Protein AF-A0A392NX95-F1 (afdb_monomer)

Solvent-accessible surface area (backbone atoms only — not comparable to full-atom values): 4881 Å² total; per-residue (Å²): 120,77,71,62,58,60,62,56,56,53,57,54,55,54,52,54,52,51,55,53,50,51,50,52,49,47,59,74,55,60,58,52,65,62,55,51,51,35,52,52,50,49,50,61,58,23,70,76,43,95,54,42,65,61,40,45,57,56,55,65,66,45,75,83,83,53,71,86,43,72,64,59,57,52,50,44,53,50,58,60,72,74,107

Foldseek 3Di:
DVVVVVVVVVVVVVVVVVVVVVVVVCVVVVCPVLNVLQVVVLQVVLVVPPDSPVSCVQSVVQDSPDSPDVVSSVVSVVVVVVD

Organism: NCBI:txid97028

pLDDT: mean 71.41, std 10.93, range [49.25, 89.44]

Radius of gyration: 22.89 Å; Cα contacts (8 Å, |Δi|>4): 31; chains: 1; bounding box: 51×20×66 Å

InterPro domains:
  IPR035513 Invertase/pectin methylesterase inhibitor domain superfamily [G3DSA:1.20.140.40] (36-83)
  IPR035513 Invertase/pectin methylesterase inhibitor domain superfamily [SSF101148] (40-81)

Mean predicted aligned error: 14.62 Å

Sequence (83 aa):
MSGKVIVSGVSIILVVGVAIGVVCVVNKTGNDPALAAHQKNVQSICSATEDQKLCQDTLGAAKPTNSSDPTAYLAAAVEASAK

Structure (mmCIF, N/CA/C/O backbone):
data_AF-A0A392NX95-F1
#
_entry.id   AF-A0A392NX95-F1
#
loop_
_atom_site.group_PDB
_atom_site.id
_atom_site.type_symbol
_atom_site.label_atom_id
_atom_site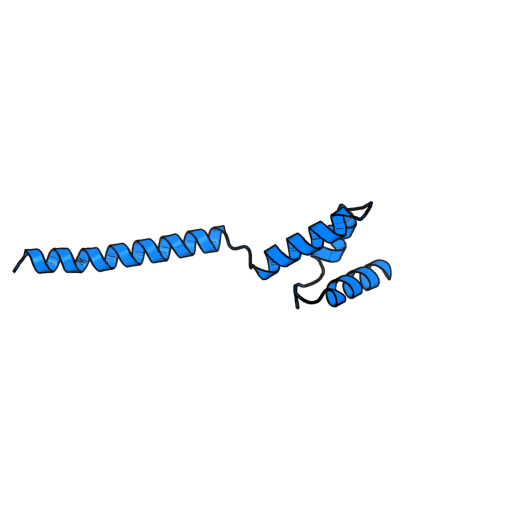.label_alt_id
_atom_site.label_comp_id
_atom_site.label_asym_id
_atom_site.label_entity_id
_atom_site.label_seq_id
_atom_site.pdbx_PDB_ins_code
_atom_site.Cartn_x
_atom_site.Cartn_y
_atom_site.Cartn_z
_atom_site.occupancy
_atom_site.B_iso_or_equiv
_atom_site.auth_seq_id
_atom_site.auth_comp_id
_atom_site.auth_asym_id
_atom_site.auth_atom_id
_atom_site.pdbx_PDB_model_num
ATOM 1 N N . MET A 1 1 ? 31.306 2.728 -43.402 1.00 54.91 1 MET A N 1
ATOM 2 C CA . MET A 1 1 ? 30.810 1.901 -42.270 1.00 54.91 1 MET A CA 1
ATOM 3 C C . MET A 1 1 ? 30.643 2.688 -40.960 1.00 54.91 1 MET A C 1
ATOM 5 O O . MET A 1 1 ? 29.930 2.219 -40.085 1.00 54.91 1 MET A O 1
ATOM 9 N N . SER A 1 2 ? 31.193 3.903 -40.839 1.00 49.88 2 SER A N 1
ATOM 10 C CA . SER A 1 2 ? 31.227 4.700 -39.598 1.00 49.88 2 SER A CA 1
ATOM 11 C C . SER A 1 2 ? 29.872 5.215 -39.078 1.00 49.88 2 SER A C 1
ATOM 13 O O . SER A 1 2 ? 29.741 5.471 -37.889 1.00 49.88 2 SER A O 1
ATOM 15 N N . GLY A 1 3 ? 28.834 5.302 -39.921 1.00 54.47 3 GLY A N 1
ATOM 16 C CA . GLY A 1 3 ? 27.477 5.677 -39.483 1.00 54.47 3 GLY A CA 1
ATOM 17 C C . GLY A 1 3 ? 26.709 4.562 -38.757 1.00 54.47 3 GLY A C 1
ATOM 18 O O . GLY A 1 3 ? 25.799 4.841 -37.984 1.00 54.47 3 GLY A O 1
ATOM 19 N N . LYS A 1 4 ? 27.097 3.291 -38.956 1.00 54.94 4 LYS A N 1
ATOM 20 C CA . LYS A 1 4 ? 26.457 2.130 -38.306 1.00 54.94 4 LYS A CA 1
ATOM 21 C C . LYS A 1 4 ? 26.851 1.977 -36.831 1.00 54.94 4 LYS A C 1
ATOM 23 O O . LYS A 1 4 ? 26.111 1.368 -36.071 1.00 54.94 4 LYS A O 1
ATOM 28 N N . VAL A 1 5 ? 27.994 2.525 -36.419 1.00 58.00 5 VAL A N 1
ATOM 29 C CA . VAL A 1 5 ? 28.491 2.389 -35.037 1.00 58.00 5 VAL A CA 1
ATOM 30 C C . VAL A 1 5 ? 27.803 3.395 -34.109 1.00 58.00 5 VAL A C 1
ATOM 32 O O . VAL A 1 5 ? 27.417 3.056 -32.995 1.00 58.00 5 VAL A O 1
ATOM 35 N N . ILE A 1 6 ? 27.549 4.607 -34.605 1.00 59.00 6 ILE A N 1
ATOM 36 C CA . ILE A 1 6 ? 26.903 5.683 -33.840 1.00 59.00 6 ILE A CA 1
ATOM 37 C C . ILE A 1 6 ? 25.418 5.362 -33.591 1.00 59.00 6 ILE A C 1
ATOM 39 O O . ILE A 1 6 ? 24.914 5.573 -32.489 1.00 59.00 6 ILE A O 1
ATOM 43 N N . VAL A 1 7 ? 24.731 4.763 -34.574 1.00 59.62 7 VAL A N 1
ATOM 44 C CA . VAL A 1 7 ? 23.315 4.374 -34.433 1.00 59.62 7 VAL A CA 1
ATOM 45 C C . VAL A 1 7 ? 23.108 3.197 -33.467 1.00 59.62 7 VAL A C 1
ATOM 47 O O . VAL A 1 7 ? 22.028 3.037 -32.908 1.00 59.62 7 VAL A O 1
ATOM 50 N N . SER A 1 8 ? 24.144 2.388 -33.226 1.00 61.22 8 SER A N 1
ATOM 51 C CA . SER A 1 8 ? 24.052 1.255 -32.300 1.00 61.22 8 SER A CA 1
ATOM 52 C C . SER A 1 8 ? 24.184 1.684 -30.834 1.00 61.22 8 SER A C 1
ATOM 54 O O . SER A 1 8 ? 23.539 1.094 -29.972 1.00 61.22 8 SER A O 1
ATOM 56 N N . GLY A 1 9 ? 24.991 2.710 -30.534 1.00 66.44 9 GLY A N 1
ATOM 57 C CA . GLY A 1 9 ? 25.200 3.189 -29.160 1.00 66.44 9 GLY A CA 1
ATOM 58 C C . GLY A 1 9 ? 24.019 3.989 -28.600 1.00 66.44 9 GLY A C 1
ATOM 59 O O . GLY A 1 9 ? 23.679 3.858 -2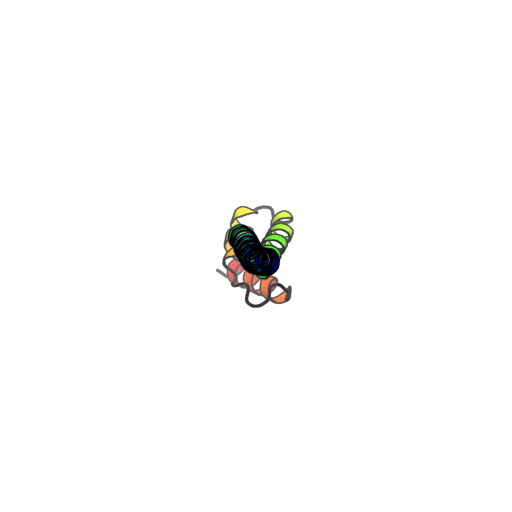7.424 1.00 66.44 9 GLY A O 1
ATOM 60 N N . VAL A 1 10 ? 23.340 4.766 -29.451 1.00 77.12 10 VAL A N 1
ATOM 61 C CA . VAL A 1 10 ? 22.182 5.587 -29.045 1.00 77.12 10 VAL A CA 1
ATOM 62 C C . VAL A 1 10 ? 20.989 4.740 -28.586 1.00 77.12 10 VAL A C 1
ATOM 64 O O . VAL A 1 10 ? 20.265 5.137 -27.675 1.00 77.12 10 VAL A O 1
ATOM 67 N N . SER A 1 11 ? 20.821 3.538 -29.149 1.00 73.19 11 SER A N 1
ATOM 68 C CA . SER A 1 11 ? 19.716 2.647 -28.787 1.00 73.19 11 SER A CA 1
ATOM 69 C C . SER A 1 11 ? 19.806 2.159 -27.339 1.00 73.19 11 SER A C 1
ATOM 71 O O . SER A 1 11 ? 18.778 1.962 -26.701 1.00 73.19 11 SER A O 1
ATOM 73 N N . ILE A 1 12 ? 21.018 1.990 -26.802 1.00 80.94 12 ILE A N 1
ATOM 74 C CA . ILE A 1 12 ? 21.223 1.516 -25.425 1.00 80.94 12 ILE A CA 1
ATOM 75 C C . ILE A 1 12 ? 20.907 2.639 -24.433 1.00 80.94 12 ILE A C 1
ATOM 77 O O . ILE A 1 12 ? 20.185 2.428 -23.462 1.00 80.94 12 ILE A O 1
ATOM 81 N N . ILE A 1 13 ? 21.391 3.852 -24.709 1.00 83.62 13 ILE A N 1
ATOM 82 C CA . ILE A 1 13 ? 21.179 5.027 -23.850 1.00 83.62 13 ILE A CA 1
ATOM 83 C C . ILE A 1 13 ? 19.687 5.371 -23.739 1.00 83.62 13 ILE A C 1
ATOM 85 O O . ILE A 1 13 ? 19.207 5.662 -22.643 1.00 83.62 13 ILE A O 1
ATOM 89 N N . LEU A 1 14 ? 18.939 5.274 -24.843 1.00 84.56 14 LEU A N 1
ATOM 90 C CA . LEU A 1 14 ? 17.490 5.497 -24.840 1.00 84.56 14 LEU A CA 1
ATOM 91 C C . LEU A 1 14 ? 16.745 4.496 -23.947 1.00 84.56 14 LEU A C 1
ATOM 93 O O . LEU A 1 14 ? 15.890 4.898 -23.160 1.00 84.56 14 LEU A O 1
ATOM 97 N N . VAL A 1 15 ? 17.088 3.207 -24.020 1.00 88.81 15 VAL A N 1
ATOM 98 C CA . VAL A 1 15 ? 16.434 2.163 -23.214 1.00 88.81 15 VAL A CA 1
ATOM 99 C C . VAL A 1 15 ? 16.716 2.352 -21.721 1.00 88.81 15 VAL A C 1
ATOM 101 O O . VAL A 1 15 ? 15.795 2.271 -20.907 1.00 88.81 15 VAL A O 1
ATOM 104 N N . VAL A 1 16 ? 17.962 2.667 -21.355 1.00 88.94 16 VAL A N 1
ATOM 105 C CA . VAL A 1 16 ? 18.347 2.911 -19.954 1.00 88.94 16 VAL A CA 1
ATOM 106 C C . VAL A 1 16 ? 17.630 4.145 -19.394 1.00 88.94 16 VAL A C 1
ATOM 108 O O . VAL A 1 16 ? 17.130 4.103 -18.270 1.00 88.94 16 VAL A O 1
ATOM 111 N N . GLY A 1 17 ? 17.501 5.216 -20.186 1.00 87.12 17 GLY A N 1
ATOM 112 C CA . GLY A 1 17 ? 16.759 6.417 -19.792 1.00 87.12 17 GLY A CA 1
ATOM 113 C C . GLY A 1 17 ? 15.277 6.149 -19.508 1.00 87.12 17 GLY A C 1
ATOM 114 O O . GLY A 1 17 ? 14.752 6.613 -18.494 1.00 87.12 17 GLY A O 1
ATOM 115 N N . VAL A 1 18 ? 14.609 5.354 -20.353 1.00 89.44 18 VAL A N 1
ATOM 116 C CA . VAL A 1 18 ? 13.198 4.975 -20.150 1.00 89.44 18 VAL A CA 1
ATOM 117 C C . VAL A 1 18 ? 13.034 4.094 -18.910 1.00 89.44 18 VAL A C 1
ATOM 119 O O . VAL A 1 18 ? 12.144 4.354 -18.102 1.00 89.44 18 VAL A O 1
ATOM 122 N N . ALA A 1 19 ? 13.903 3.098 -18.711 1.00 88.12 19 ALA A N 1
ATOM 123 C CA . ALA A 1 19 ? 13.832 2.209 -17.550 1.00 88.12 19 ALA A CA 1
ATOM 124 C C . ALA A 1 19 ? 13.975 2.977 -16.224 1.00 88.12 19 ALA A C 1
ATOM 126 O O . ALA A 1 19 ? 13.160 2.803 -15.317 1.00 88.12 19 ALA A O 1
ATOM 127 N N . ILE A 1 20 ? 14.959 3.878 -16.129 1.00 87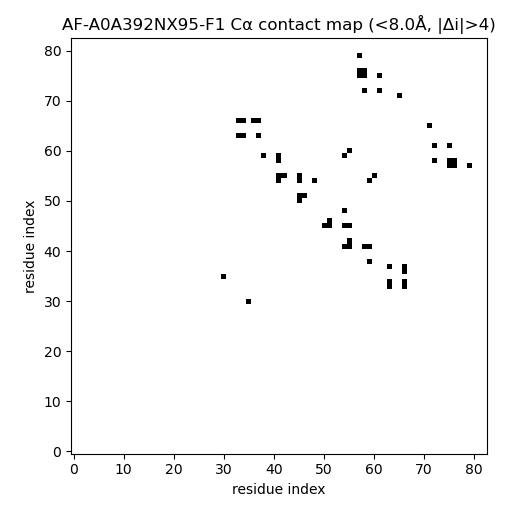.62 20 ILE A N 1
ATOM 128 C CA . ILE A 1 20 ? 15.166 4.710 -14.934 1.00 87.62 20 ILE A CA 1
ATOM 129 C C . ILE A 1 20 ? 13.980 5.660 -14.728 1.00 87.62 20 ILE A C 1
ATOM 131 O O . ILE A 1 20 ? 13.504 5.805 -13.602 1.00 87.62 20 ILE A O 1
ATOM 135 N N . GLY A 1 21 ? 13.466 6.275 -15.799 1.00 85.94 21 GLY A N 1
ATOM 136 C CA . GLY A 1 21 ? 12.308 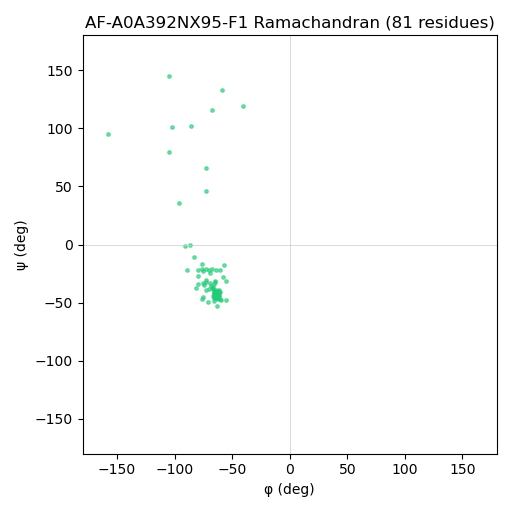7.168 -15.734 1.00 85.94 21 GLY A CA 1
ATOM 137 C C . GLY A 1 21 ? 11.057 6.478 -15.186 1.00 85.94 21 GLY A C 1
ATOM 138 O O . GLY A 1 21 ? 10.431 6.995 -14.261 1.00 85.94 21 GLY A O 1
ATOM 139 N N . VAL A 1 22 ? 10.730 5.286 -15.696 1.00 82.94 22 VAL A N 1
ATOM 140 C CA . VAL A 1 22 ? 9.578 4.501 -15.228 1.00 82.94 22 VAL A CA 1
ATOM 141 C C . VAL A 1 22 ? 9.757 4.086 -13.770 1.00 82.94 22 VAL A C 1
ATOM 143 O O . VAL A 1 22 ? 8.841 4.293 -12.984 1.00 82.94 22 VAL A O 1
ATOM 146 N N . VAL A 1 23 ? 10.926 3.576 -13.368 1.00 77.25 23 VAL A N 1
ATOM 147 C CA . VAL A 1 23 ? 11.163 3.171 -11.970 1.00 77.25 23 VAL A CA 1
ATOM 148 C C . VAL A 1 23 ? 11.086 4.366 -11.021 1.00 77.25 23 VAL A C 1
ATOM 150 O O . VAL A 1 23 ? 10.501 4.245 -9.953 1.00 77.25 23 VAL A O 1
ATOM 153 N N . CYS A 1 24 ? 11.598 5.537 -11.403 1.00 74.38 24 CYS A N 1
ATOM 154 C CA . CYS A 1 24 ? 11.468 6.745 -10.586 1.00 74.38 24 CYS A CA 1
ATOM 155 C C . CYS A 1 24 ? 10.007 7.193 -10.454 1.00 74.38 24 CYS A C 1
ATOM 157 O O . CYS A 1 24 ? 9.586 7.570 -9.364 1.00 74.38 24 CYS A O 1
ATOM 159 N N . VAL A 1 25 ? 9.221 7.130 -11.534 1.00 71.50 25 VAL A N 1
ATOM 160 C CA . VAL A 1 25 ? 7.783 7.440 -11.495 1.00 71.50 25 VAL A CA 1
ATOM 161 C C . VAL A 1 25 ? 7.032 6.420 -10.645 1.00 71.50 25 VAL A C 1
ATOM 163 O O . VAL A 1 25 ? 6.260 6.827 -9.793 1.00 71.50 25 VAL A O 1
ATOM 166 N N . VAL A 1 26 ? 7.300 5.123 -10.793 1.00 68.88 26 VAL A N 1
ATOM 167 C CA . VAL A 1 26 ? 6.659 4.058 -10.003 1.00 68.88 26 VAL A CA 1
ATOM 168 C C . VAL A 1 26 ? 7.107 4.086 -8.541 1.00 68.88 26 VAL A C 1
ATOM 170 O O . VAL A 1 26 ? 6.302 3.808 -7.672 1.00 68.88 26 VAL A O 1
ATOM 173 N N . ASN A 1 27 ? 8.346 4.472 -8.233 1.00 64.56 27 ASN A N 1
ATOM 174 C CA . ASN A 1 27 ? 8.824 4.621 -6.855 1.00 64.56 27 ASN A CA 1
ATOM 175 C C . ASN A 1 27 ? 8.274 5.894 -6.190 1.00 64.56 27 ASN A C 1
ATOM 177 O O . ASN A 1 27 ? 8.013 5.917 -4.992 1.00 64.56 27 ASN A O 1
ATOM 181 N N . LYS A 1 28 ? 8.063 6.966 -6.963 1.00 57.19 28 LYS A N 1
ATOM 182 C CA . LYS A 1 28 ? 7.433 8.211 -6.488 1.00 57.19 28 LYS A CA 1
ATOM 183 C C . LYS A 1 28 ? 5.903 8.093 -6.425 1.00 57.19 28 LYS A C 1
ATOM 185 O O . LYS A 1 28 ? 5.268 8.730 -5.593 1.00 57.19 28 LYS A O 1
ATOM 190 N N . THR A 1 29 ? 5.336 7.225 -7.256 1.00 54.50 29 THR A N 1
ATOM 191 C CA . THR A 1 29 ? 3.996 6.631 -7.174 1.00 54.50 29 THR A CA 1
ATOM 192 C C . THR A 1 29 ? 4.093 5.261 -6.495 1.00 54.50 29 THR A C 1
ATOM 194 O O . THR A 1 29 ? 3.386 4.328 -6.859 1.00 54.50 29 THR A O 1
ATOM 197 N N . GLY A 1 30 ? 4.985 5.120 -5.506 1.00 49.25 30 GLY A N 1
ATOM 198 C CA . GLY A 1 30 ? 5.144 3.920 -4.682 1.00 49.25 30 GLY A CA 1
ATOM 199 C C . GLY A 1 30 ? 3.982 3.773 -3.706 1.00 49.25 30 GLY A C 1
ATOM 200 O O . GLY A 1 30 ? 4.181 3.583 -2.515 1.00 49.25 30 GLY A O 1
ATOM 201 N N . ASN A 1 31 ? 2.763 3.946 -4.202 1.00 57.72 31 ASN A N 1
ATOM 202 C CA . ASN A 1 31 ? 1.572 3.484 -3.540 1.00 57.72 31 ASN A CA 1
ATOM 203 C C . ASN A 1 31 ? 1.427 2.041 -3.988 1.00 57.72 31 ASN A C 1
ATOM 205 O O . ASN A 1 31 ? 0.985 1.789 -5.111 1.00 57.72 31 ASN A O 1
ATOM 209 N N . ASP A 1 32 ? 1.810 1.102 -3.125 1.00 64.75 32 ASP A N 1
ATOM 210 C CA . ASP A 1 32 ? 1.366 -0.276 -3.250 1.00 64.75 32 ASP A CA 1
ATOM 211 C C . ASP A 1 32 ? -0.117 -0.247 -3.649 1.00 64.75 32 ASP A C 1
ATOM 213 O O . ASP A 1 32 ? -0.929 0.339 -2.926 1.00 64.75 32 ASP A O 1
ATOM 217 N N . PRO A 1 33 ? -0.512 -0.799 -4.806 1.00 65.44 33 PRO A N 1
ATOM 218 C CA . PRO A 1 33 ? -1.894 -0.708 -5.272 1.00 65.44 33 PRO A CA 1
ATOM 219 C C . PRO A 1 33 ? -2.865 -1.303 -4.243 1.00 65.44 33 PRO A C 1
ATOM 221 O O . PRO A 1 33 ? -3.989 -0.829 -4.100 1.00 65.44 33 PRO A O 1
ATOM 224 N N . ALA A 1 34 ? -2.391 -2.272 -3.453 1.00 64.44 34 ALA A N 1
ATOM 225 C CA . ALA A 1 34 ? -3.087 -2.815 -2.295 1.00 64.44 34 ALA A CA 1
ATOM 226 C C . ALA A 1 34 ? -3.268 -1.792 -1.158 1.00 64.44 34 ALA A C 1
ATOM 228 O O . ALA A 1 34 ? -4.344 -1.741 -0.566 1.00 64.44 34 ALA A O 1
ATOM 229 N N . LEU A 1 35 ? -2.258 -0.962 -0.875 1.00 69.00 35 LEU A N 1
ATOM 230 C CA . LEU A 1 35 ? -2.316 0.096 0.137 1.00 69.00 35 LEU A CA 1
ATOM 231 C C . LEU A 1 35 ? -3.189 1.267 -0.323 1.00 69.00 35 LEU A C 1
ATOM 233 O O . LEU A 1 35 ? -3.975 1.781 0.465 1.00 69.00 35 LEU A O 1
ATOM 237 N N . ALA A 1 36 ? -3.124 1.643 -1.602 1.00 71.25 36 ALA A N 1
ATOM 238 C CA . ALA A 1 36 ? -4.008 2.656 -2.177 1.00 71.25 36 ALA A CA 1
ATOM 239 C C . ALA A 1 36 ? -5.475 2.201 -2.168 1.00 71.25 36 ALA A C 1
ATOM 241 O O . ALA A 1 36 ? -6.358 2.969 -1.783 1.00 71.25 36 ALA A O 1
ATOM 242 N N . ALA A 1 37 ? -5.737 0.945 -2.546 1.00 73.94 37 ALA A N 1
ATOM 243 C CA . ALA A 1 37 ? -7.063 0.343 -2.441 1.00 73.94 37 ALA A CA 1
ATOM 244 C C . ALA A 1 37 ? -7.529 0.274 -0.978 1.00 73.94 37 ALA A C 1
ATOM 246 O O . ALA A 1 37 ? -8.660 0.646 -0.676 1.00 73.94 37 ALA A O 1
ATOM 247 N N . HIS A 1 38 ? -6.638 -0.106 -0.058 1.00 73.81 38 HIS A N 1
ATOM 248 C CA . HIS A 1 38 ? -6.932 -0.158 1.373 1.00 73.81 38 HIS A CA 1
ATOM 249 C C . HIS A 1 38 ? -7.275 1.230 1.934 1.00 73.81 38 HIS A C 1
ATOM 251 O O . HIS A 1 38 ? -8.295 1.387 2.599 1.00 73.81 38 HIS A O 1
ATOM 257 N N . GLN A 1 39 ? -6.494 2.262 1.609 1.00 76.06 39 GLN A N 1
ATOM 258 C CA . GLN A 1 39 ? -6.777 3.642 2.011 1.00 76.06 39 GLN A CA 1
ATOM 259 C C . GLN A 1 39 ? -8.103 4.148 1.436 1.00 76.06 39 GLN A C 1
ATOM 261 O O . GLN A 1 39 ? -8.855 4.810 2.145 1.00 76.06 39 GLN A O 1
ATOM 266 N N . LYS A 1 40 ? -8.427 3.809 0.182 1.00 79.00 40 LYS A N 1
ATOM 267 C CA . LYS A 1 40 ? -9.721 4.147 -0.433 1.00 79.00 40 LYS A CA 1
ATOM 268 C C . LYS A 1 40 ? -10.892 3.460 0.270 1.00 79.00 40 LYS A C 1
ATOM 270 O O . LYS A 1 40 ? -11.899 4.118 0.528 1.00 79.00 40 LYS A O 1
ATOM 275 N N . ASN A 1 41 ? -10.754 2.183 0.621 1.00 77.00 41 ASN A N 1
ATOM 276 C CA . ASN A 1 41 ? -11.771 1.445 1.370 1.00 77.00 41 ASN A CA 1
ATOM 277 C C . ASN A 1 41 ? -11.952 2.000 2.786 1.00 77.00 41 ASN A C 1
ATOM 279 O O . ASN A 1 41 ? -13.081 2.293 3.173 1.00 77.00 41 ASN A O 1
ATOM 283 N N . VAL A 1 42 ? -10.856 2.213 3.526 1.00 80.44 42 VAL A N 1
ATOM 284 C CA . VAL A 1 42 ? -10.887 2.856 4.851 1.00 80.44 42 VAL A CA 1
ATOM 285 C C . VAL A 1 42 ? -11.577 4.212 4.749 1.00 80.44 42 VAL A C 1
ATOM 287 O O . VAL A 1 42 ? -12.488 4.500 5.515 1.00 80.44 42 VAL A O 1
ATOM 290 N N . GLN A 1 43 ? -11.205 5.026 3.762 1.00 83.56 43 GLN A N 1
ATOM 291 C CA . GLN A 1 43 ? -11.796 6.344 3.565 1.00 83.56 43 GLN A CA 1
ATOM 292 C C . GLN A 1 43 ? -13.300 6.268 3.270 1.00 83.56 43 GLN A C 1
ATOM 294 O O . GLN A 1 43 ? -14.058 7.070 3.813 1.00 83.56 43 GLN A O 1
ATOM 299 N N . SER A 1 44 ? -13.752 5.310 2.456 1.00 81.75 44 SER A N 1
ATOM 300 C CA . SER A 1 44 ? -15.177 5.134 2.148 1.00 81.75 44 SER A CA 1
ATOM 301 C C . SER A 1 44 ? -15.988 4.671 3.361 1.00 81.75 44 SER A C 1
ATOM 303 O O . SER A 1 44 ? -17.116 5.123 3.531 1.00 81.75 44 SER A O 1
ATOM 305 N N . ILE A 1 45 ? -15.424 3.800 4.203 1.00 79.88 45 ILE A N 1
ATOM 306 C CA . ILE A 1 45 ? -16.069 3.315 5.432 1.00 79.88 45 ILE A CA 1
ATOM 307 C C . ILE A 1 45 ? -16.120 4.440 6.469 1.00 79.88 45 ILE A C 1
ATOM 309 O O . ILE A 1 45 ? -17.182 4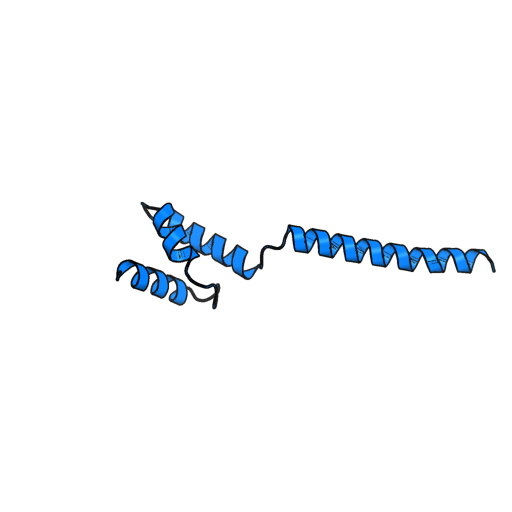.754 6.997 1.00 79.88 45 ILE A O 1
ATOM 313 N N . CYS A 1 46 ? -14.993 5.113 6.702 1.00 83.75 46 CYS A N 1
ATOM 314 C CA . CYS A 1 46 ? -14.903 6.177 7.695 1.00 83.75 46 CYS A CA 1
ATOM 315 C C . CYS A 1 46 ? -15.690 7.431 7.304 1.00 83.75 46 CYS A C 1
ATOM 317 O O . CYS A 1 46 ? -16.114 8.164 8.189 1.00 83.75 46 CYS A O 1
ATOM 319 N N . SER A 1 47 ? -15.936 7.672 6.010 1.00 82.69 47 SER A N 1
ATOM 320 C CA . SER A 1 47 ? -16.781 8.791 5.557 1.00 82.69 47 SER A CA 1
ATOM 321 C C . SER A 1 47 ? -18.239 8.671 6.012 1.00 82.69 47 SER A C 1
ATOM 323 O O . SER A 1 47 ? -18.928 9.686 6.068 1.00 82.69 47 SER A O 1
ATOM 325 N N . ALA A 1 48 ? -18.706 7.461 6.337 1.00 80.94 48 ALA A N 1
ATOM 326 C CA . ALA A 1 48 ? -20.049 7.209 6.860 1.00 80.94 48 ALA A CA 1
ATOM 327 C C . ALA A 1 48 ? -20.124 7.237 8.403 1.00 80.94 48 ALA A C 1
ATOM 329 O O . ALA A 1 48 ? -21.209 7.075 8.958 1.00 80.94 48 ALA A O 1
ATOM 330 N N . THR A 1 49 ? -18.995 7.445 9.087 1.00 79.81 49 THR A N 1
ATOM 331 C CA . THR A 1 49 ? -18.884 7.447 10.552 1.00 79.81 49 THR A CA 1
ATOM 332 C C . THR A 1 49 ? -18.754 8.876 11.083 1.00 79.81 49 THR A C 1
ATOM 334 O O . THR A 1 49 ? -18.110 9.721 10.462 1.00 79.81 49 THR A O 1
ATOM 337 N N . GLU A 1 50 ? -19.334 9.139 12.256 1.00 83.12 50 GLU A N 1
ATOM 338 C CA . GLU A 1 50 ? -19.233 10.424 12.966 1.00 83.12 50 GLU A CA 1
ATOM 339 C C . GLU A 1 50 ? -17.779 10.792 13.321 1.00 83.12 50 GLU A C 1
ATOM 341 O O . GLU A 1 50 ? -17.342 11.919 13.087 1.00 83.12 50 GLU A O 1
ATOM 346 N N . ASP A 1 51 ? -16.988 9.807 13.754 1.00 81.75 51 ASP A N 1
ATOM 347 C CA . ASP A 1 51 ? -15.575 9.955 14.095 1.00 81.75 51 ASP A CA 1
ATOM 348 C C . ASP A 1 51 ? -14.637 9.368 13.031 1.00 81.75 51 ASP A C 1
ATOM 350 O O . ASP A 1 51 ? -14.032 8.298 13.174 1.00 81.75 51 ASP A O 1
ATOM 354 N N . GLN A 1 52 ? -14.438 10.131 11.956 1.00 81.94 52 GLN A N 1
ATOM 355 C CA . GLN A 1 52 ? -13.503 9.789 10.876 1.00 81.94 52 GLN A CA 1
ATOM 356 C C . GLN A 1 52 ? -12.067 9.541 11.349 1.00 81.94 52 GLN A C 1
ATOM 358 O O . GLN A 1 52 ? -11.338 8.770 10.720 1.00 81.94 52 GLN A O 1
ATOM 363 N N . LYS A 1 53 ? -11.626 10.221 12.414 1.00 80.69 53 LYS A N 1
ATOM 364 C CA . LYS A 1 53 ? -10.241 10.128 12.891 1.00 80.69 53 LYS A CA 1
ATOM 365 C C . LYS A 1 53 ? -9.994 8.818 13.639 1.00 80.69 53 LYS A C 1
ATOM 367 O O . LYS A 1 53 ? -9.019 8.138 13.343 1.00 80.69 53 LYS A O 1
ATOM 372 N N . LEU A 1 54 ? -10.900 8.454 14.546 1.00 80.69 54 LEU A N 1
ATOM 373 C CA . LEU A 1 54 ? -10.854 7.179 15.269 1.00 80.69 54 LEU A CA 1
ATOM 374 C C . LEU A 1 54 ? -11.031 6.005 14.314 1.00 80.69 54 LEU A C 1
ATOM 376 O O . LEU A 1 54 ? -10.310 5.019 14.427 1.00 80.69 54 LEU A O 1
ATOM 380 N N . CYS A 1 55 ? -11.922 6.138 13.331 1.00 80.06 55 CYS A N 1
ATOM 381 C CA . CYS A 1 55 ? -12.097 5.120 12.306 1.00 80.06 55 CYS A CA 1
ATOM 382 C C . CYS A 1 55 ? -10.823 4.916 11.470 1.00 80.06 55 CYS A C 1
ATOM 384 O O . CYS A 1 55 ? -10.414 3.780 11.259 1.00 80.06 55 CYS A O 1
ATOM 386 N N . GLN A 1 56 ? -10.146 5.986 11.035 1.00 82.56 56 GLN A N 1
ATOM 387 C CA . GLN A 1 56 ? -8.887 5.856 10.288 1.00 82.56 56 GLN A CA 1
ATOM 388 C C . GLN A 1 56 ? -7.751 5.276 11.134 1.00 82.56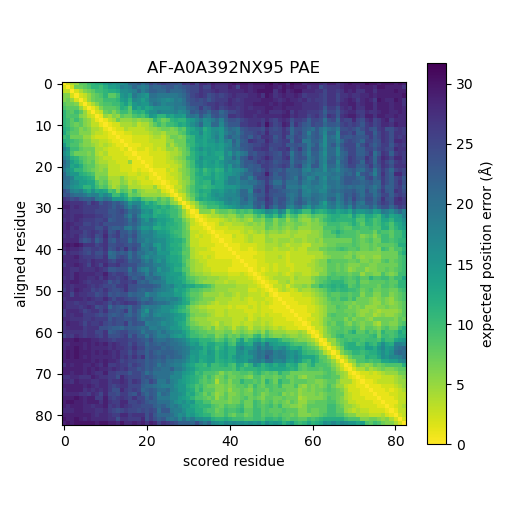 56 GLN A C 1
ATOM 390 O O . GLN A 1 56 ? -6.965 4.491 10.615 1.00 82.56 56 GLN A O 1
ATOM 395 N N . ASP A 1 57 ? -7.664 5.642 12.411 1.00 80.81 57 ASP A N 1
ATOM 396 C CA . ASP A 1 57 ? -6.654 5.112 13.335 1.00 80.81 57 ASP A CA 1
ATOM 397 C C . ASP A 1 57 ? -6.868 3.610 13.589 1.00 80.81 57 ASP A C 1
ATOM 399 O O . ASP A 1 57 ? -5.962 2.796 13.423 1.00 80.81 57 ASP A O 1
ATOM 403 N N . THR A 1 58 ? -8.121 3.236 13.850 1.00 79.69 58 THR A N 1
ATOM 404 C CA . THR A 1 58 ? -8.562 1.856 14.072 1.00 79.69 58 THR A CA 1
ATOM 405 C C . THR A 1 58 ? -8.359 0.980 12.838 1.00 79.69 58 THR A C 1
ATOM 407 O O . THR A 1 58 ? -7.758 -0.093 12.894 1.00 79.69 58 THR A O 1
ATOM 410 N N . LEU A 1 59 ? -8.882 1.433 11.701 1.00 77.62 59 LEU A N 1
ATOM 411 C CA . LEU A 1 59 ? -9.001 0.635 10.488 1.00 77.62 59 LEU A CA 1
ATOM 412 C C . LEU A 1 59 ? -7.755 0.735 9.602 1.00 77.62 59 LEU A C 1
ATOM 414 O O . LEU A 1 59 ? -7.506 -0.161 8.803 1.00 77.62 59 LEU A O 1
ATOM 418 N N . GLY A 1 60 ? -6.960 1.796 9.763 1.00 71.69 60 GLY A N 1
ATOM 419 C CA . GLY A 1 60 ? -5.640 1.946 9.148 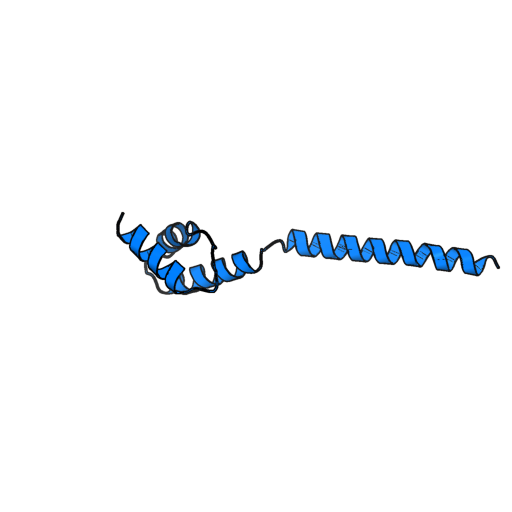1.00 71.69 60 GLY A CA 1
ATOM 420 C C . GLY A 1 60 ? -4.537 1.174 9.879 1.00 71.69 60 GLY A C 1
ATOM 421 O O . GLY A 1 60 ? -3.527 0.840 9.263 1.00 71.69 60 GLY A O 1
ATOM 422 N N . ALA A 1 61 ? -4.729 0.838 11.161 1.00 69.81 61 ALA A N 1
ATOM 423 C CA . ALA A 1 61 ? -3.871 -0.107 11.881 1.00 69.81 61 ALA A CA 1
ATOM 424 C C . ALA A 1 61 ? -4.152 -1.574 11.498 1.00 69.81 61 ALA A C 1
ATOM 426 O O . ALA A 1 61 ? -3.316 -2.452 11.738 1.00 69.81 61 ALA A O 1
ATOM 427 N N . ALA A 1 62 ? -5.304 -1.850 10.874 1.00 67.62 62 ALA A N 1
ATOM 428 C CA . ALA A 1 62 ? -5.631 -3.170 10.361 1.00 67.62 62 ALA A CA 1
ATOM 429 C C . ALA A 1 62 ? -4.704 -3.508 9.187 1.00 67.62 62 ALA A C 1
ATOM 431 O O . ALA A 1 62 ? -4.700 -2.857 8.143 1.00 67.62 62 ALA A O 1
ATOM 432 N N . LYS A 1 63 ? -3.883 -4.545 9.364 1.00 59.47 63 LYS A N 1
ATOM 433 C CA . LYS A 1 63 ? -2.908 -4.957 8.356 1.00 59.47 63 LYS A CA 1
ATOM 434 C C . LYS A 1 63 ? -3.627 -5.302 7.044 1.00 59.47 63 LYS A C 1
ATOM 436 O O . LYS A 1 63 ? -4.588 -6.071 7.091 1.00 59.47 63 LYS A O 1
ATOM 441 N N . PRO A 1 64 ? -3.155 -4.814 5.878 1.00 58.44 64 PRO A N 1
ATOM 442 C CA . PRO A 1 64 ? -3.733 -5.138 4.577 1.00 58.44 64 PRO A CA 1
ATOM 443 C C . PRO A 1 64 ? -3.369 -6.578 4.205 1.00 58.44 64 PRO A C 1
ATOM 445 O O . PRO A 1 64 ? -2.579 -6.820 3.299 1.00 58.44 64 PRO A O 1
ATOM 448 N N . THR A 1 65 ? -3.869 -7.565 4.946 1.00 51.75 65 THR A N 1
ATOM 449 C CA . THR A 1 65 ? -3.621 -8.969 4.624 1.00 51.75 65 THR A CA 1
ATOM 450 C C . THR A 1 65 ? -4.417 -9.372 3.395 1.00 51.75 65 THR A C 1
ATOM 452 O O . THR A 1 65 ? -3.892 -10.152 2.617 1.00 51.75 65 THR A O 1
ATOM 455 N N . ASN A 1 66 ? -5.595 -8.775 3.153 1.00 51.88 66 ASN A N 1
ATOM 456 C CA . ASN A 1 66 ? -6.373 -8.919 1.920 1.00 51.88 66 ASN A CA 1
ATOM 457 C C . ASN A 1 66 ? -7.328 -7.720 1.745 1.00 51.88 66 ASN A C 1
ATOM 459 O O . ASN A 1 66 ? -8.438 -7.726 2.265 1.00 51.88 66 ASN A O 1
ATOM 463 N N . SER A 1 67 ? -6.921 -6.689 0.994 1.00 53.91 67 SER A N 1
ATOM 464 C CA . SER A 1 67 ? -7.774 -5.520 0.669 1.00 53.91 67 SER A CA 1
ATOM 465 C C . SER A 1 67 ? -9.093 -5.903 -0.043 1.00 53.91 67 SER A C 1
ATOM 467 O O . SER A 1 67 ? -10.051 -5.136 -0.056 1.00 53.91 67 SER A O 1
ATOM 469 N N . SER A 1 68 ? -9.162 -7.119 -0.598 1.00 56.16 68 SER A N 1
ATOM 470 C CA . SER A 1 68 ? -10.346 -7.680 -1.261 1.00 56.16 68 SER A CA 1
ATOM 471 C C . SER A 1 68 ? -11.384 -8.310 -0.330 1.00 56.16 68 SER A C 1
ATOM 473 O O . SER A 1 68 ? -12.474 -8.606 -0.813 1.00 56.16 68 SER A O 1
ATOM 475 N N . ASP A 1 69 ? -11.093 -8.518 0.959 1.00 61.88 69 ASP A N 1
ATOM 476 C CA . ASP A 1 69 ? -12.017 -9.199 1.871 1.00 61.88 69 ASP A CA 1
ATOM 477 C C . ASP A 1 69 ? -12.749 -8.189 2.778 1.00 61.88 69 ASP A C 1
ATOM 479 O O . ASP A 1 69 ? -12.180 -7.720 3.770 1.00 61.88 69 ASP A O 1
ATOM 483 N N . PRO A 1 70 ? -14.018 -7.835 2.490 1.00 60.94 70 PRO A N 1
ATOM 484 C CA . PRO A 1 70 ? -14.795 -6.918 3.332 1.00 60.94 70 PRO A CA 1
ATOM 485 C C . PRO A 1 70 ? -14.982 -7.455 4.763 1.00 60.94 70 PRO A C 1
ATOM 487 O O . PRO A 1 70 ? -15.174 -6.686 5.704 1.00 60.94 70 PRO A O 1
ATOM 490 N N . THR A 1 71 ? -14.857 -8.770 4.948 1.00 66.75 71 THR A N 1
ATOM 491 C CA . THR A 1 71 ? -14.911 -9.457 6.243 1.00 66.75 71 THR A CA 1
ATOM 492 C C . THR A 1 71 ? -13.741 -9.085 7.160 1.00 66.75 71 THR A C 1
ATOM 494 O O . THR A 1 71 ? -13.924 -8.981 8.372 1.00 66.75 71 THR A O 1
ATOM 497 N N . ALA A 1 72 ? -12.550 -8.834 6.602 1.00 69.44 72 ALA A N 1
ATOM 498 C CA . ALA A 1 72 ? -11.362 -8.461 7.378 1.00 69.44 72 ALA A CA 1
ATOM 499 C C . ALA A 1 72 ? -11.502 -7.061 7.997 1.00 69.44 72 ALA A C 1
ATO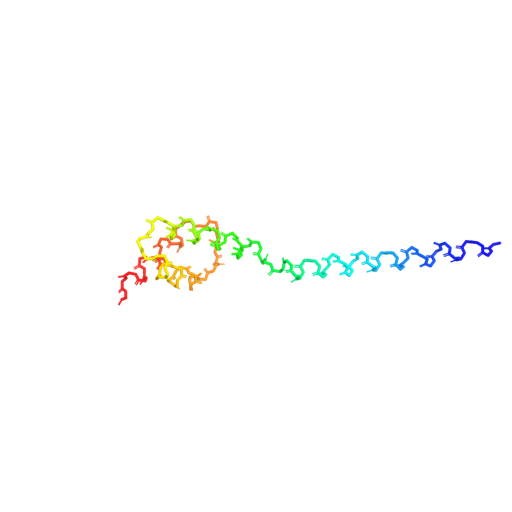M 501 O O . ALA A 1 72 ? -11.090 -6.831 9.133 1.00 69.44 72 ALA A O 1
ATOM 502 N N . TYR A 1 73 ? -12.152 -6.146 7.274 1.00 65.88 73 TYR A N 1
ATOM 503 C CA . TYR A 1 73 ? -12.508 -4.822 7.778 1.00 65.88 73 TYR A CA 1
ATOM 504 C C . TYR A 1 73 ? -13.526 -4.892 8.918 1.00 65.88 73 TYR A C 1
ATOM 506 O O . TYR A 1 73 ? -13.379 -4.193 9.918 1.00 65.88 73 TYR A O 1
ATOM 514 N N . LEU A 1 74 ? -14.535 -5.758 8.789 1.00 72.00 74 LEU A N 1
ATOM 515 C CA . LEU A 1 74 ? -15.555 -5.949 9.819 1.00 72.00 74 LEU A CA 1
ATOM 516 C C . LEU A 1 74 ? -14.960 -6.544 11.104 1.00 72.00 74 LEU A C 1
ATOM 518 O O . LEU A 1 74 ? -15.283 -6.089 12.198 1.00 72.00 74 LEU A O 1
ATOM 522 N N . ALA A 1 75 ? -14.065 -7.527 10.967 1.00 71.94 75 ALA A N 1
ATOM 523 C CA . ALA A 1 75 ? -13.358 -8.125 12.094 1.00 71.94 75 ALA A CA 1
ATOM 524 C C . ALA A 1 75 ? -12.486 -7.092 12.821 1.00 71.94 75 ALA A C 1
ATOM 526 O O . ALA A 1 75 ? -12.583 -6.977 14.037 1.00 71.94 75 ALA A O 1
ATOM 527 N N . ALA A 1 76 ? -11.716 -6.282 12.086 1.00 72.19 76 ALA A N 1
ATOM 528 C CA . ALA A 1 76 ? -10.908 -5.214 12.674 1.00 72.19 76 ALA A CA 1
ATOM 529 C C . ALA A 1 76 ? -11.764 -4.157 13.392 1.00 72.19 76 ALA A C 1
ATOM 531 O O . ALA A 1 76 ? -11.411 -3.714 14.483 1.00 72.19 76 ALA A O 1
ATOM 532 N N . ALA A 1 77 ? -12.909 -3.782 12.813 1.00 70.44 77 ALA A N 1
ATOM 533 C CA . ALA A 1 77 ? -13.838 -2.848 13.442 1.00 70.44 77 ALA A CA 1
ATOM 534 C C . ALA A 1 77 ? -14.441 -3.418 14.738 1.00 70.44 77 ALA A C 1
ATOM 536 O O . ALA A 1 77 ? -14.488 -2.719 15.749 1.00 70.44 77 ALA A O 1
ATOM 537 N N . VAL A 1 78 ? -14.865 -4.688 14.736 1.00 74.44 78 VAL A N 1
ATOM 538 C CA . VAL A 1 78 ? -15.387 -5.382 15.927 1.00 74.44 78 VAL A CA 1
ATOM 539 C C . VAL A 1 78 ? -14.320 -5.523 17.006 1.00 74.44 78 VAL A C 1
ATOM 541 O O . VAL A 1 78 ? -14.589 -5.233 18.165 1.00 74.44 78 VAL A O 1
ATOM 544 N N . GLU A 1 79 ? -13.112 -5.937 16.638 1.00 72.06 79 GLU A N 1
ATOM 545 C CA . GLU A 1 79 ? -12.016 -6.165 17.580 1.00 72.06 79 GLU A CA 1
ATOM 546 C C . GLU A 1 79 ? -11.552 -4.856 18.232 1.00 72.06 79 GLU A C 1
ATOM 548 O O . GLU A 1 79 ? -11.277 -4.818 19.429 1.00 72.06 79 GLU A O 1
ATOM 553 N N . ALA A 1 80 ? -11.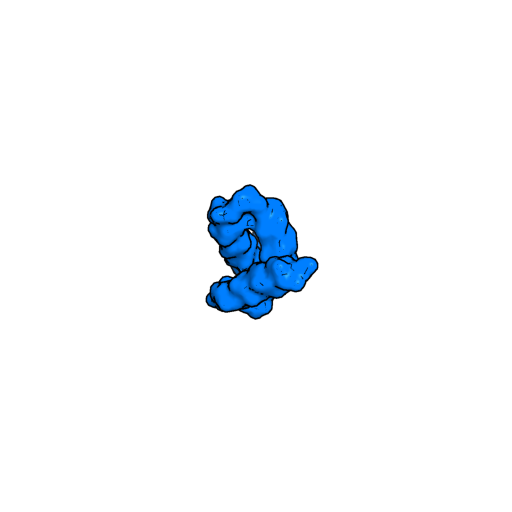557 -3.756 17.478 1.00 69.44 80 ALA A N 1
ATOM 554 C CA . ALA A 1 80 ? -11.280 -2.434 18.020 1.00 69.44 80 ALA A CA 1
ATOM 555 C C . ALA A 1 80 ? -12.420 -1.871 18.874 1.00 69.44 80 ALA A C 1
ATOM 557 O O . ALA A 1 80 ? -12.156 -1.165 19.838 1.00 69.44 80 ALA A O 1
ATOM 558 N N . SER A 1 81 ? -13.672 -2.204 18.548 1.00 69.31 81 SER A N 1
ATOM 559 C CA . SER A 1 81 ? -14.836 -1.838 19.367 1.00 69.31 81 SER A CA 1
ATOM 560 C C . SER A 1 81 ? -14.928 -2.659 20.658 1.00 69.31 81 SER A C 1
ATOM 562 O O . SER A 1 81 ? -15.615 -2.263 21.594 1.00 69.31 81 SER A O 1
ATOM 564 N N . ALA A 1 82 ? -14.275 -3.823 20.700 1.00 67.00 82 ALA A N 1
ATOM 565 C CA . ALA A 1 82 ? -14.231 -4.716 21.855 1.00 67.00 82 ALA A CA 1
ATOM 566 C C . ALA A 1 82 ? -13.113 -4.370 22.859 1.00 67.00 82 ALA A C 1
ATOM 568 O O . ALA A 1 82 ? -12.976 -5.067 23.868 1.00 67.00 82 ALA A O 1
ATOM 569 N N . LYS A 1 83 ? -12.316 -3.331 22.586 1.00 54.41 83 LYS A N 1
ATOM 570 C CA . LYS A 1 83 ? -11.243 -2.834 23.451 1.00 54.41 83 LYS A CA 1
ATOM 571 C C . LYS A 1 83 ? -11.652 -1.548 24.161 1.00 54.41 83 LYS A C 1
ATOM 573 O O . LYS A 1 83 ? -11.263 -1.417 25.343 1.00 54.41 83 LYS A O 1
#

Secondary structure (DSSP, 8-state):
-THHHHHHHHHHHHHHHHHHHHHHHHHHT---HHHHHHHHHHHHHHTTSS-HHHHHHHHHSS--S-TT-HHHHHHHHHHHHT-